Protein AF-A0A9Q0XS40-F1 (afdb_monomer_lite)

Organism: NCBI:txid171643

Sequence (66 aa):
MILSEASDFYNEAMTVAAQRMRSARHISDRTTRLLGSAITLCHHSWLHSTDLAEDTKGQIEHLSFE

Radius of gyration: 23.88 Å; chains: 1; bounding box: 48×13×64 Å

pLDDT: mean 90.95, std 7.85, range [63.19, 98.0]

Foldseek 3Di:
DVVVVVVVVVVVVVVVVVVVVVVVVVVVVVVVVVVVVVVLVVLLVVLVVDPDDPVVSVVVSPDDPD

Secondary structure (DSSP, 8-state):
-HHHHHHHHHHHHHHHHHHHHHHHHHHHHHHHHHHHHHHHHHHHHHHHHS---HHHHHHHHTS---

Structure (mmCIF, N/CA/C/O backbone):
data_AF-A0A9Q0XS40-F1
#
_entry.id   AF-A0A9Q0XS40-F1
#
loop_
_atom_site.group_PDB
_atom_site.id
_atom_site.type_symbol
_atom_site.label_atom_id
_atom_site.label_alt_id
_atom_site.label_comp_id
_atom_site.label_asym_id
_atom_site.label_entity_id
_atom_site.label_seq_id
_atom_site.pdbx_PDB_ins_code
_atom_site.Cartn_x
_atom_site.Cartn_y
_atom_site.Cartn_z
_atom_site.occupancy
_atom_site.B_iso_or_equiv
_atom_site.auth_seq_id
_atom_site.auth_comp_id
_atom_site.auth_asym_id
_atom_site.auth_atom_id
_atom_site.pdbx_PDB_model_num
ATOM 1 N N . MET A 1 1 ? 29.721 4.821 -36.306 1.00 63.19 1 MET A N 1
ATOM 2 C CA . MET A 1 1 ? 28.284 4.608 -36.576 1.00 63.19 1 MET A CA 1
ATOM 3 C C . MET A 1 1 ? 27.695 3.585 -35.606 1.00 63.19 1 MET A C 1
ATOM 5 O O . MET A 1 1 ? 26.956 4.005 -34.736 1.00 63.19 1 MET A O 1
ATOM 9 N N . ILE A 1 2 ? 28.143 2.321 -35.602 1.00 74.94 2 ILE A N 1
ATOM 10 C CA . ILE A 1 2 ? 27.618 1.248 -34.717 1.00 74.94 2 ILE A CA 1
ATOM 11 C C . ILE A 1 2 ? 27.697 1.574 -33.206 1.00 74.94 2 ILE A C 1
ATOM 13 O O . ILE A 1 2 ? 26.761 1.311 -32.460 1.00 74.94 2 ILE A O 1
ATOM 17 N N . LEU A 1 3 ? 28.790 2.195 -32.742 1.00 76.25 3 LEU A N 1
ATOM 18 C CA . LEU A 1 3 ? 28.939 2.585 -31.328 1.00 76.25 3 LEU A CA 1
ATOM 19 C C . LEU A 1 3 ? 27.972 3.702 -30.891 1.00 76.25 3 LEU A C 1
ATOM 21 O O . LEU A 1 3 ? 27.642 3.786 -29.713 1.00 76.25 3 LEU A O 1
ATOM 25 N N . SER A 1 4 ? 27.519 4.543 -31.828 1.00 85.81 4 SER A N 1
ATOM 26 C CA . SER A 1 4 ? 26.559 5.618 -31.539 1.00 85.81 4 SER A CA 1
ATOM 27 C C . SER A 1 4 ? 25.169 5.038 -31.307 1.00 85.81 4 SER A C 1
ATOM 29 O O . SER A 1 4 ? 24.556 5.314 -30.287 1.00 85.81 4 SER A O 1
ATOM 31 N N . GLU A 1 5 ? 24.725 4.144 -32.193 1.00 90.00 5 GLU A N 1
ATOM 32 C CA . GLU A 1 5 ? 23.422 3.476 -32.090 1.00 90.00 5 GLU A CA 1
ATOM 33 C C . GLU A 1 5 ? 23.310 2.630 -30.813 1.00 90.00 5 GLU A C 1
ATOM 35 O O . GLU A 1 5 ? 22.285 2.650 -30.135 1.00 90.00 5 GLU A O 1
ATOM 40 N N . ALA A 1 6 ? 24.389 1.935 -30.433 1.00 89.12 6 ALA A N 1
ATOM 41 C CA . ALA A 1 6 ? 24.436 1.176 -29.185 1.00 89.12 6 ALA A CA 1
ATOM 42 C C . ALA A 1 6 ? 24.331 2.080 -27.940 1.00 89.12 6 ALA A C 1
ATOM 44 O O . ALA A 1 6 ? 23.675 1.714 -26.963 1.00 89.12 6 ALA A O 1
ATOM 45 N N . SER A 1 7 ? 24.953 3.262 -27.977 1.00 92.94 7 SER A N 1
ATOM 46 C CA . SER A 1 7 ? 24.869 4.257 -26.903 1.00 92.94 7 SER A CA 1
ATOM 47 C C . SER A 1 7 ? 23.463 4.852 -26.792 1.00 92.94 7 SER A C 1
ATOM 49 O O . SER A 1 7 ? 22.928 4.967 -25.689 1.00 92.94 7 SER A O 1
ATOM 51 N N . ASP A 1 8 ? 22.838 5.185 -27.920 1.00 94.12 8 ASP A N 1
ATOM 52 C CA . ASP A 1 8 ? 21.484 5.746 -27.956 1.00 94.12 8 ASP A CA 1
ATOM 53 C C . ASP A 1 8 ? 20.453 4.741 -27.429 1.00 94.12 8 ASP A C 1
ATOM 55 O O . ASP A 1 8 ? 19.651 5.078 -26.554 1.00 94.12 8 ASP A O 1
ATOM 59 N N . PHE A 1 9 ? 20.554 3.477 -27.852 1.00 94.75 9 PHE A N 1
ATOM 60 C CA . PHE A 1 9 ? 19.722 2.391 -27.332 1.00 94.75 9 PHE A CA 1
ATOM 61 C C . PHE A 1 9 ? 19.890 2.204 -25.818 1.00 94.75 9 PHE A C 1
ATOM 63 O O . PHE A 1 9 ? 18.909 2.058 -25.088 1.00 94.75 9 PHE A O 1
ATOM 70 N N . TYR A 1 10 ? 21.130 2.229 -25.319 1.00 94.88 10 TYR A N 1
ATOM 71 C CA . TYR A 1 10 ? 21.390 2.102 -23.887 1.00 94.88 10 TYR A CA 1
ATOM 72 C C . TYR A 1 10 ? 20.778 3.265 -23.090 1.00 94.88 10 TYR A C 1
ATOM 74 O O . TYR A 1 10 ? 20.144 3.045 -22.057 1.00 94.88 10 TYR A O 1
ATOM 82 N N . ASN A 1 11 ? 20.908 4.500 -23.580 1.00 96.38 11 ASN A N 1
ATOM 83 C CA . ASN A 1 11 ? 20.332 5.682 -22.936 1.00 96.38 11 ASN A CA 1
ATOM 84 C C . ASN A 1 11 ? 18.797 5.640 -22.900 1.00 96.38 11 ASN A C 1
ATOM 86 O O . ASN A 1 11 ? 18.184 5.987 -21.882 1.00 96.38 11 ASN A O 1
ATOM 90 N N . GLU A 1 12 ? 18.170 5.176 -23.981 1.00 96.88 12 GLU A N 1
ATOM 91 C CA . GLU A 1 12 ? 16.725 4.961 -24.034 1.00 96.88 12 GLU A CA 1
ATOM 92 C C . GLU A 1 12 ? 16.295 3.882 -23.029 1.00 96.88 12 GLU A C 1
ATOM 94 O O . GLU A 1 12 ? 15.405 4.115 -22.204 1.00 96.88 12 GLU A O 1
ATOM 99 N N . ALA A 1 13 ? 16.986 2.738 -23.012 1.00 96.81 13 ALA A N 1
ATOM 100 C CA . ALA A 1 13 ? 16.714 1.650 -22.077 1.00 96.81 13 ALA A CA 1
ATOM 101 C C . ALA A 1 13 ? 16.831 2.103 -20.612 1.00 96.81 13 ALA A C 1
ATOM 103 O O . ALA A 1 13 ? 15.963 1.788 -19.792 1.00 96.81 13 ALA A O 1
ATOM 104 N N . MET A 1 14 ? 17.854 2.897 -20.281 1.00 97.44 14 MET A N 1
ATOM 105 C CA . MET A 1 14 ? 18.038 3.457 -18.939 1.00 97.44 14 MET A CA 1
ATOM 106 C C . MET A 1 14 ? 16.934 4.447 -18.562 1.00 97.44 14 MET A C 1
ATOM 108 O O . MET A 1 14 ? 16.456 4.441 -17.424 1.00 97.44 14 MET A O 1
ATOM 112 N N . THR A 1 15 ? 16.471 5.256 -19.514 1.00 97.75 15 THR A N 1
ATOM 113 C CA . THR A 1 15 ? 15.354 6.187 -19.305 1.00 97.75 15 THR A CA 1
ATOM 114 C C . THR A 1 15 ? 14.057 5.434 -19.002 1.00 97.75 15 THR A C 1
ATOM 116 O O . THR A 1 15 ? 13.366 5.747 -18.024 1.00 97.75 15 THR A O 1
ATOM 119 N N . VAL A 1 16 ? 13.759 4.389 -19.780 1.00 97.81 16 VAL A N 1
ATOM 120 C CA . VAL A 1 16 ? 12.592 3.521 -19.566 1.00 97.81 16 VAL A CA 1
ATOM 121 C C . VAL A 1 16 ? 12.693 2.792 -18.225 1.00 97.81 16 VAL A C 1
ATOM 123 O O . VAL A 1 16 ? 11.717 2.756 -17.470 1.00 97.81 16 VAL A O 1
ATOM 126 N N . ALA A 1 17 ? 13.864 2.251 -17.879 1.00 97.56 17 ALA A N 1
ATOM 127 C CA . ALA A 1 17 ? 14.092 1.590 -16.595 1.00 97.56 17 ALA A CA 1
ATOM 128 C C . ALA A 1 17 ? 13.851 2.546 -15.415 1.00 97.56 17 ALA A C 1
ATOM 130 O O . ALA A 1 17 ? 13.113 2.209 -14.484 1.00 97.56 17 ALA A O 1
ATOM 131 N N . ALA A 1 18 ? 14.378 3.771 -15.485 1.00 97.56 18 ALA A N 1
ATOM 132 C CA . ALA A 1 18 ? 14.167 4.789 -14.461 1.00 97.56 18 ALA A CA 1
ATOM 133 C C . ALA A 1 18 ? 12.681 5.163 -14.316 1.00 97.56 18 ALA A C 1
ATOM 135 O O . ALA A 1 18 ? 12.176 5.312 -13.200 1.00 97.56 18 ALA A O 1
ATOM 136 N N . GLN A 1 19 ? 11.945 5.275 -15.426 1.00 97.81 19 GLN A N 1
ATOM 137 C CA . GLN A 1 19 ? 10.504 5.531 -15.394 1.00 97.81 19 GLN A CA 1
ATOM 138 C C . GLN A 1 19 ? 9.721 4.372 -14.765 1.00 97.81 19 GLN A C 1
ATOM 140 O O . GLN A 1 19 ? 8.808 4.607 -13.966 1.00 97.81 19 GLN A O 1
ATOM 145 N N . ARG A 1 20 ? 10.091 3.124 -15.073 1.00 97.38 20 ARG A N 1
ATOM 146 C CA . ARG A 1 20 ? 9.481 1.932 -14.467 1.00 97.38 20 ARG A CA 1
ATOM 147 C C . ARG A 1 20 ? 9.734 1.873 -12.964 1.00 97.38 20 ARG A C 1
ATOM 149 O O . ARG A 1 20 ? 8.790 1.632 -12.220 1.00 97.38 20 ARG A O 1
ATOM 156 N N . MET A 1 21 ? 10.947 2.180 -12.505 1.00 97.75 21 MET A N 1
ATOM 157 C CA . MET A 1 21 ? 11.263 2.249 -11.072 1.00 97.75 21 MET A CA 1
ATOM 158 C C . MET A 1 21 ? 10.444 3.323 -10.346 1.00 97.75 21 MET A C 1
ATOM 160 O O . MET A 1 21 ? 9.881 3.053 -9.286 1.00 97.75 21 MET A O 1
ATOM 164 N N . ARG A 1 22 ? 10.302 4.522 -10.930 1.00 97.94 22 ARG A N 1
ATOM 165 C CA . ARG A 1 22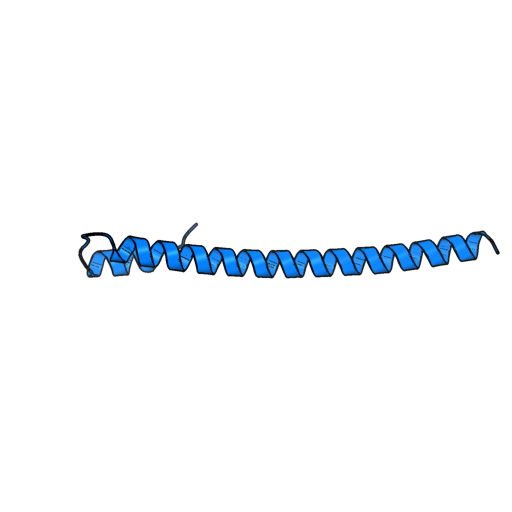 ? 9.435 5.575 -10.365 1.00 97.94 22 ARG A CA 1
ATOM 166 C C . ARG A 1 22 ? 7.976 5.127 -10.276 1.00 97.94 22 ARG A C 1
ATOM 168 O O . ARG A 1 22 ? 7.325 5.363 -9.262 1.00 97.94 22 ARG A O 1
ATOM 175 N N . SER A 1 23 ? 7.482 4.453 -11.312 1.00 97.81 23 SER A N 1
ATOM 176 C CA . SER A 1 23 ? 6.112 3.929 -11.349 1.00 97.81 23 SER A CA 1
ATOM 177 C C . SER A 1 23 ? 5.900 2.834 -10.301 1.00 97.81 23 SER A C 1
ATOM 179 O O . SER A 1 23 ? 4.910 2.864 -9.577 1.00 97.81 23 SER A O 1
ATOM 181 N N . ALA A 1 24 ? 6.856 1.911 -10.161 1.00 97.94 24 ALA A N 1
ATOM 182 C CA . ALA A 1 24 ? 6.824 0.863 -9.145 1.00 97.94 24 ALA A CA 1
ATOM 183 C C . ALA A 1 24 ? 6.804 1.451 -7.728 1.00 97.94 24 ALA A C 1
ATOM 185 O O . ALA A 1 24 ? 5.993 1.028 -6.908 1.00 97.94 24 ALA A O 1
ATOM 186 N N . ARG A 1 25 ? 7.621 2.480 -7.460 1.00 98.00 25 ARG A N 1
ATOM 187 C CA . ARG A 1 25 ? 7.590 3.204 -6.182 1.00 98.00 25 ARG A CA 1
ATOM 188 C C . ARG A 1 25 ? 6.225 3.838 -5.923 1.00 98.00 25 ARG A C 1
ATOM 190 O O . ARG A 1 25 ? 5.664 3.641 -4.855 1.00 98.00 25 ARG A O 1
ATOM 197 N N . HIS A 1 26 ? 5.657 4.529 -6.911 1.00 97.88 26 HIS A N 1
ATOM 198 C CA . HIS A 1 26 ? 4.331 5.132 -6.775 1.00 97.88 26 HIS A CA 1
ATOM 199 C C . HIS A 1 26 ? 3.237 4.094 -6.473 1.00 97.88 26 HIS A C 1
ATOM 201 O O . HIS A 1 26 ? 2.375 4.329 -5.625 1.00 97.88 26 HIS A O 1
ATOM 207 N N . ILE A 1 27 ? 3.281 2.939 -7.146 1.00 97.75 27 ILE A N 1
ATOM 208 C CA . ILE A 1 27 ? 2.368 1.821 -6.883 1.00 97.75 27 ILE A CA 1
ATOM 209 C C . ILE A 1 27 ? 2.574 1.302 -5.459 1.00 97.75 27 ILE A C 1
ATOM 211 O O . ILE A 1 27 ? 1.594 1.164 -4.737 1.00 97.75 27 ILE A O 1
ATOM 215 N N . SER A 1 28 ? 3.820 1.084 -5.034 1.00 97.62 28 SER A N 1
ATOM 216 C CA . SER A 1 28 ? 4.146 0.648 -3.672 1.00 97.62 28 SER A CA 1
ATOM 217 C C . SER A 1 28 ? 3.585 1.611 -2.623 1.00 97.62 28 SER A C 1
ATOM 219 O O . SER A 1 28 ? 2.849 1.185 -1.740 1.00 97.62 28 SER A O 1
ATOM 221 N N . ASP A 1 29 ? 3.837 2.915 -2.763 1.00 97.06 29 ASP A N 1
ATOM 222 C CA . ASP A 1 29 ? 3.353 3.944 -1.833 1.00 97.06 29 ASP A CA 1
ATOM 223 C C . ASP A 1 29 ? 1.814 3.996 -1.784 1.00 97.06 29 ASP A C 1
ATOM 225 O O . ASP A 1 29 ? 1.202 4.246 -0.741 1.00 97.06 29 ASP A O 1
ATOM 229 N N . ARG A 1 30 ? 1.145 3.765 -2.920 1.00 97.50 30 ARG A N 1
ATOM 230 C CA . ARG A 1 30 ? -0.319 3.677 -2.980 1.00 97.50 30 ARG A CA 1
ATOM 231 C C . ARG A 1 30 ? -0.834 2.408 -2.304 1.00 97.50 30 ARG A C 1
ATOM 233 O O . ARG A 1 30 ? -1.794 2.499 -1.544 1.00 97.50 30 ARG A O 1
ATOM 240 N N . THR A 1 31 ? -0.206 1.263 -2.547 1.00 96.94 31 THR A N 1
ATOM 241 C CA . THR A 1 31 ? -0.568 -0.015 -1.925 1.00 96.94 31 THR A CA 1
ATOM 242 C C . THR A 1 31 ? -0.401 0.045 -0.412 1.00 96.94 31 THR A C 1
ATOM 244 O O . THR A 1 31 ? -1.326 -0.335 0.297 1.00 96.94 31 THR A O 1
ATOM 247 N N . THR A 1 32 ? 0.701 0.604 0.096 1.00 95.38 32 THR A N 1
ATOM 248 C CA . THR A 1 32 ? 0.913 0.789 1.541 1.00 95.38 32 THR A CA 1
ATOM 249 C C . THR A 1 32 ? -0.198 1.626 2.171 1.00 95.38 32 THR A C 1
ATOM 251 O O . THR A 1 32 ? -0.735 1.250 3.209 1.00 95.38 32 THR A O 1
ATOM 254 N N . ARG A 1 33 ? -0.612 2.726 1.525 1.00 94.38 33 ARG A N 1
ATOM 255 C CA . ARG A 1 33 ? -1.736 3.543 2.014 1.00 94.38 33 ARG A CA 1
ATOM 256 C C . ARG A 1 33 ? -3.058 2.777 2.019 1.00 94.38 33 ARG A C 1
ATOM 258 O O . ARG A 1 33 ? -3.789 2.859 2.998 1.00 94.38 33 ARG A O 1
ATOM 265 N N . LEU A 1 34 ? -3.351 2.026 0.955 1.00 96.00 34 LEU A N 1
ATOM 266 C CA . LEU A 1 34 ? -4.569 1.213 0.871 1.00 96.00 34 LEU A CA 1
ATOM 267 C C . LEU A 1 34 ? -4.602 0.118 1.940 1.00 96.00 34 LEU A C 1
ATOM 269 O O . LEU A 1 34 ? -5.637 -0.074 2.570 1.00 96.00 34 LEU A O 1
ATOM 273 N N . LEU A 1 35 ? -3.477 -0.565 2.166 1.00 94.38 35 LEU A N 1
ATOM 274 C CA . LEU A 1 35 ? -3.343 -1.559 3.229 1.00 94.38 35 LEU A CA 1
ATOM 275 C C . LEU A 1 35 ? -3.544 -0.923 4.604 1.00 94.38 35 LEU A C 1
ATOM 277 O O . LEU A 1 35 ? -4.311 -1.459 5.394 1.00 94.38 35 LEU A O 1
ATOM 281 N N . GLY A 1 36 ? -2.943 0.244 4.858 1.00 90.94 36 GLY A N 1
ATOM 282 C CA . GLY A 1 36 ? -3.164 0.999 6.093 1.00 90.94 36 GLY A CA 1
ATOM 283 C C . GLY A 1 36 ? -4.646 1.306 6.326 1.00 90.94 36 GLY A C 1
ATOM 284 O O . GLY A 1 36 ? -5.178 0.993 7.385 1.00 90.94 36 GLY A O 1
ATOM 285 N N . SER A 1 37 ? -5.351 1.824 5.314 1.00 91.44 37 SER A N 1
ATOM 286 C CA . SER A 1 37 ? -6.795 2.086 5.415 1.00 91.44 37 SER A CA 1
ATOM 287 C C . SER A 1 37 ? -7.626 0.817 5.623 1.00 91.44 37 SER A C 1
ATOM 289 O O . SER A 1 37 ? -8.576 0.833 6.403 1.00 91.44 37 SER A O 1
ATOM 291 N N . ALA A 1 38 ? -7.284 -0.282 4.944 1.00 93.25 38 ALA A N 1
ATOM 292 C CA . ALA A 1 38 ? -7.974 -1.559 5.106 1.00 93.25 38 ALA A CA 1
ATOM 293 C C . ALA A 1 38 ? -7.786 -2.125 6.521 1.00 93.25 38 ALA A C 1
ATOM 295 O O . ALA A 1 38 ? -8.750 -2.586 7.125 1.00 93.25 38 ALA A O 1
ATOM 296 N N . ILE A 1 39 ? -6.572 -2.034 7.069 1.00 90.25 39 ILE A N 1
ATOM 297 C CA . ILE A 1 39 ? -6.261 -2.421 8.447 1.00 90.25 39 ILE A CA 1
ATOM 298 C C . ILE A 1 39 ? -7.082 -1.589 9.436 1.00 90.25 39 ILE A C 1
ATOM 300 O O . ILE A 1 39 ? -7.740 -2.169 10.296 1.00 90.25 39 ILE A O 1
ATOM 304 N N . THR A 1 40 ? -7.114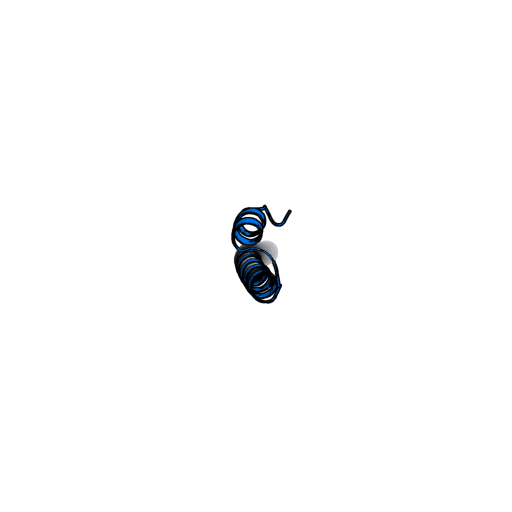 -0.260 9.285 1.00 89.06 40 THR A N 1
ATOM 305 C CA . THR A 1 40 ? -7.933 0.618 10.138 1.00 89.06 40 THR A CA 1
ATOM 306 C C . THR A 1 40 ? -9.409 0.227 10.096 1.00 89.06 40 THR A C 1
ATOM 308 O O . THR A 1 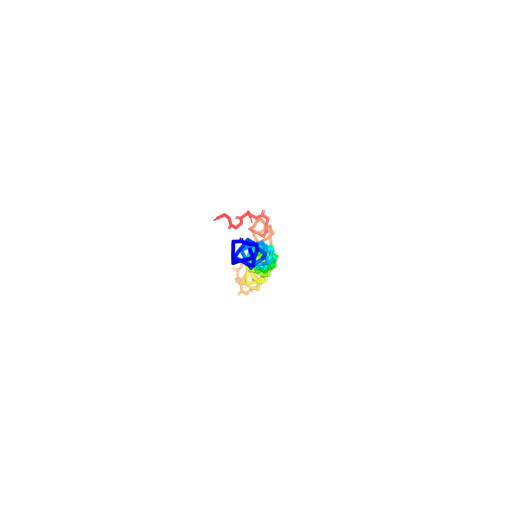40 ? -10.043 0.125 11.142 1.00 89.06 40 THR A O 1
ATOM 311 N N . LEU A 1 41 ? -9.954 -0.049 8.906 1.00 91.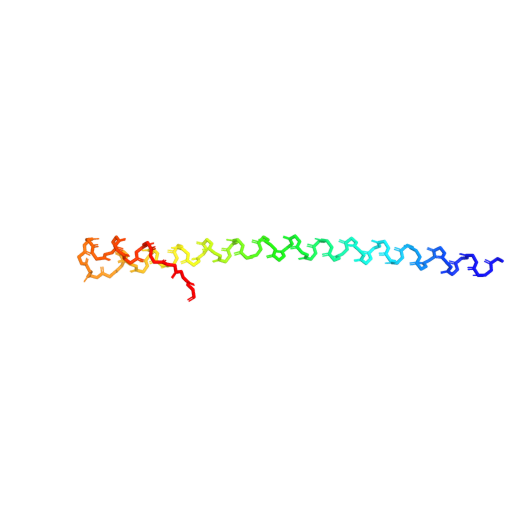19 41 LEU A N 1
ATOM 312 C CA . LEU A 1 41 ? -11.351 -0.459 8.760 1.00 91.19 41 LEU A CA 1
ATOM 313 C C . LEU A 1 41 ? -11.629 -1.813 9.423 1.00 91.19 41 LEU A C 1
ATOM 315 O O . LEU A 1 41 ? -12.625 -1.955 10.129 1.00 91.19 41 LEU A O 1
ATOM 319 N N . CYS A 1 42 ? -10.757 -2.802 9.213 1.00 90.75 42 CYS A N 1
ATOM 320 C CA . CYS A 1 42 ? -10.874 -4.112 9.850 1.00 90.75 42 CYS A CA 1
ATOM 321 C C . CYS A 1 42 ? -10.798 -4.000 11.374 1.00 90.75 42 CYS A C 1
ATOM 323 O O . CYS A 1 42 ? -11.599 -4.622 12.067 1.00 90.75 42 CYS A O 1
ATOM 325 N N . HIS A 1 43 ? -9.871 -3.190 11.890 1.00 89.69 43 HIS A N 1
ATOM 326 C CA . HIS A 1 43 ? -9.705 -2.958 13.320 1.00 89.69 43 HIS A CA 1
ATOM 327 C C . HIS A 1 43 ? -10.954 -2.317 13.935 1.00 89.69 43 HIS A C 1
ATOM 329 O O . HIS A 1 43 ? -11.501 -2.849 14.899 1.00 89.69 43 HIS A O 1
ATOM 335 N N . HIS A 1 44 ? -11.458 -1.246 13.320 1.00 89.81 44 HIS A N 1
ATOM 336 C CA . HIS A 1 44 ? -12.692 -0.580 13.732 1.00 89.81 44 HIS A CA 1
ATOM 337 C C . HIS A 1 44 ? -13.890 -1.544 13.697 1.00 89.81 44 HIS A C 1
ATOM 339 O O . HIS A 1 44 ? -14.616 -1.694 14.679 1.00 89.81 44 HIS A O 1
ATOM 345 N N . SER A 1 45 ? -14.067 -2.273 12.590 1.00 91.75 45 SER A N 1
ATOM 346 C CA . SER A 1 45 ? -15.151 -3.251 12.452 1.00 91.75 45 SER A CA 1
ATOM 347 C C . SER A 1 45 ? -15.072 -4.354 13.505 1.00 91.75 45 SER A C 1
ATOM 349 O O . SER A 1 45 ? -16.107 -4.770 14.023 1.00 91.75 45 SER A O 1
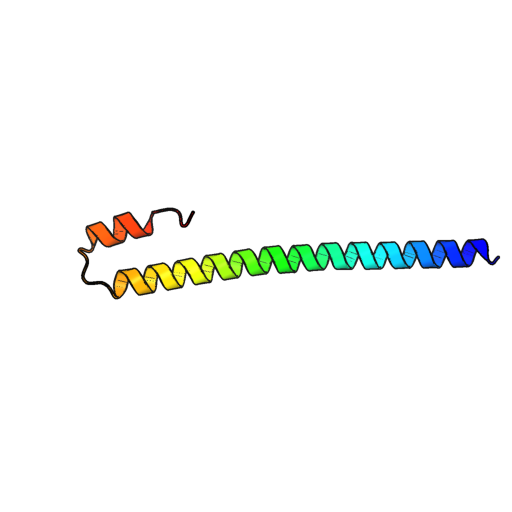ATOM 351 N N . TRP A 1 46 ? -13.870 -4.845 13.809 1.00 92.31 46 TRP A N 1
ATOM 352 C CA . TRP A 1 46 ? -13.668 -5.852 14.841 1.00 92.31 46 TRP A CA 1
ATOM 353 C C . TRP A 1 46 ? -14.029 -5.290 16.219 1.00 92.31 46 TRP A C 1
ATOM 355 O O . TRP A 1 46 ? -14.885 -5.871 16.884 1.00 92.31 46 TRP A O 1
ATOM 365 N N . LEU A 1 47 ? -13.492 -4.127 16.607 1.00 92.00 47 LEU A N 1
ATOM 366 C CA . LEU A 1 47 ? -13.784 -3.483 17.894 1.00 92.00 47 LEU A CA 1
ATOM 367 C C . LEU A 1 47 ? -15.287 -3.292 18.122 1.00 92.00 47 LEU A C 1
ATOM 369 O O . LEU A 1 47 ? -15.807 -3.676 19.171 1.00 92.00 47 LEU A O 1
ATOM 373 N N . HIS A 1 48 ? -16.017 -2.783 17.128 1.00 88.81 48 HIS A N 1
ATOM 374 C CA . HIS A 1 48 ? -17.461 -2.568 17.249 1.00 88.81 48 HIS A CA 1
ATOM 375 C C . HIS A 1 48 ? -18.298 -3.852 17.168 1.00 88.81 48 HIS A C 1
ATOM 377 O O . HIS A 1 48 ? -19.463 -3.835 17.559 1.00 88.81 48 HIS A O 1
ATOM 383 N N . SER A 1 49 ? -17.716 -4.968 16.721 1.00 91.31 49 SER A N 1
ATOM 384 C CA . SER A 1 49 ? -18.350 -6.291 16.790 1.00 91.31 49 SER A CA 1
ATOM 385 C C . SER A 1 49 ? -18.118 -7.015 18.122 1.00 91.31 49 SER A C 1
ATOM 387 O O . SER A 1 49 ? -18.773 -8.022 18.390 1.00 91.31 49 SER A O 1
ATOM 389 N N . THR A 1 50 ? -17.199 -6.521 18.960 1.00 91.25 50 THR A N 1
ATOM 390 C CA . THR A 1 50 ? -16.891 -7.115 20.267 1.00 91.25 50 THR A CA 1
ATOM 391 C C . THR A 1 50 ? -17.736 -6.521 21.389 1.00 91.25 50 THR A C 1
ATOM 393 O O . THR A 1 50 ? -18.028 -5.321 21.416 1.00 91.25 50 THR A O 1
ATOM 396 N N . ASP A 1 51 ? -18.082 -7.369 22.356 1.00 92.69 51 ASP A N 1
ATOM 397 C CA . ASP A 1 51 ? -18.761 -6.970 23.588 1.00 92.69 51 ASP A CA 1
ATOM 398 C C . ASP A 1 51 ? -17.735 -6.453 24.612 1.00 92.69 51 ASP A C 1
ATOM 400 O O . ASP A 1 51 ? -17.377 -7.114 25.586 1.00 92.69 51 ASP A O 1
ATOM 404 N N . LEU A 1 52 ? -17.166 -5.288 24.304 1.00 91.75 52 LEU A N 1
ATOM 405 C CA . LEU A 1 52 ? -16.274 -4.528 25.177 1.00 91.75 52 LEU A CA 1
ATOM 406 C C . LEU A 1 52 ? -16.967 -3.237 25.618 1.00 91.75 52 LEU A C 1
ATOM 408 O O . LEU A 1 52 ? -17.786 -2.680 24.883 1.00 91.75 52 LEU A O 1
ATOM 412 N N . ALA A 1 53 ? -16.595 -2.723 26.791 1.00 92.31 53 ALA A N 1
ATOM 413 C CA . ALA A 1 53 ? -17.015 -1.390 27.211 1.00 92.31 53 ALA A CA 1
ATOM 414 C C . ALA A 1 53 ? -16.495 -0.326 26.224 1.00 92.31 53 ALA A C 1
ATOM 416 O O . ALA A 1 53 ? -15.359 -0.415 25.755 1.00 92.31 53 ALA A O 1
ATOM 417 N N . GLU A 1 54 ? -17.307 0.693 25.931 1.00 90.06 54 GLU 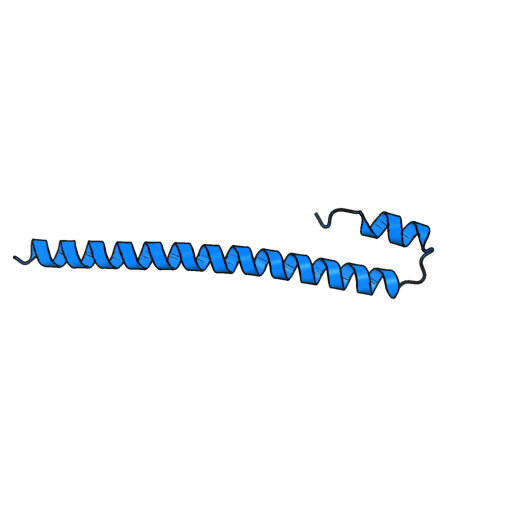A N 1
ATOM 418 C CA . GLU A 1 54 ? -16.968 1.744 24.954 1.00 90.06 54 GLU A CA 1
ATOM 419 C C . GLU A 1 54 ? -15.676 2.494 25.317 1.00 90.06 54 GLU A C 1
ATOM 421 O O . GLU A 1 54 ? -14.846 2.745 24.444 1.00 90.06 54 GLU A O 1
ATOM 426 N N . ASP A 1 55 ? -15.431 2.742 26.608 1.00 90.94 55 ASP A N 1
ATOM 427 C CA . ASP A 1 55 ? -14.183 3.360 27.082 1.00 90.94 55 ASP A CA 1
ATOM 428 C C . ASP A 1 55 ? -12.949 2.517 26.715 1.00 90.94 55 ASP A C 1
ATOM 430 O O . ASP A 1 55 ? -11.901 3.049 26.346 1.00 90.94 55 ASP A O 1
ATOM 434 N N . THR A 1 56 ? -13.071 1.188 26.778 1.00 89.56 56 THR A N 1
ATOM 435 C CA . THR A 1 56 ? -12.000 0.257 26.402 1.00 89.56 56 THR A CA 1
ATOM 436 C C . THR A 1 56 ? -11.797 0.229 24.890 1.00 89.56 56 THR A C 1
ATOM 438 O O . THR A 1 56 ? -10.655 0.217 24.437 1.00 89.56 56 THR A O 1
ATOM 441 N N . LYS A 1 57 ? -12.878 0.277 24.099 1.00 91.00 57 LYS A N 1
ATOM 442 C CA . LYS A 1 57 ? -12.782 0.371 22.632 1.00 91.00 57 LYS A CA 1
ATOM 443 C C . LYS A 1 57 ? -12.047 1.642 22.212 1.00 91.00 57 LYS A C 1
ATOM 445 O O . LYS A 1 57 ? -11.113 1.552 21.422 1.00 91.00 57 LYS A O 1
ATOM 450 N N . GLY A 1 58 ? -12.388 2.786 22.812 1.00 86.19 58 GLY A N 1
ATOM 451 C CA . GLY A 1 58 ? -11.715 4.060 22.545 1.00 86.19 58 GLY A CA 1
ATOM 452 C C . GLY A 1 58 ? -10.221 4.031 22.881 1.00 86.19 58 GLY A C 1
ATOM 453 O O . GLY A 1 58 ? -9.404 4.524 22.110 1.00 86.19 58 GLY A O 1
ATOM 454 N N . GLN A 1 59 ? -9.828 3.390 23.988 1.00 88.06 59 GLN A N 1
ATOM 455 C CA . GLN A 1 59 ? -8.409 3.219 24.329 1.00 88.06 59 GLN A CA 1
ATOM 456 C C . GLN A 1 59 ? -7.653 2.362 23.305 1.00 88.06 59 GLN A C 1
ATOM 458 O O . GLN A 1 59 ? -6.517 2.690 22.966 1.00 88.06 59 GLN A O 1
ATOM 463 N N . ILE A 1 60 ? -8.270 1.285 22.809 1.00 87.00 60 ILE A N 1
ATOM 464 C CA . ILE A 1 60 ? -7.650 0.377 21.835 1.00 87.00 60 ILE A CA 1
ATOM 465 C C . ILE A 1 60 ? -7.574 1.024 20.444 1.00 87.00 60 ILE A C 1
ATOM 467 O O . ILE A 1 60 ? -6.574 0.863 19.751 1.00 87.00 60 ILE A O 1
ATOM 471 N N . GLU A 1 61 ? -8.584 1.797 20.040 1.00 84.81 61 GLU A N 1
ATOM 472 C CA . GLU A 1 61 ? -8.637 2.452 18.725 1.00 84.81 61 GLU A CA 1
ATOM 473 C C . GLU A 1 61 ? -7.499 3.466 18.507 1.00 84.81 61 GLU A C 1
ATOM 475 O O . GLU A 1 61 ? -7.098 3.722 17.371 1.00 84.81 61 GLU A O 1
ATOM 480 N N . HIS A 1 62 ? -6.926 3.997 19.590 1.00 80.62 62 HIS A N 1
ATOM 481 C CA . HIS A 1 62 ? -5.778 4.905 19.553 1.00 80.62 62 HIS A CA 1
ATOM 482 C C . HIS A 1 62 ? -4.407 4.211 19.560 1.00 80.62 62 HIS A C 1
ATOM 484 O O . HIS A 1 62 ? -3.388 4.898 19.453 1.00 80.62 62 HIS A O 1
ATOM 490 N N . LEU A 1 63 ? -4.348 2.882 19.687 1.00 83.69 63 LEU A N 1
ATOM 491 C CA . LEU A 1 63 ? -3.083 2.146 19.651 1.00 83.69 63 LEU A CA 1
ATOM 492 C C . LEU A 1 63 ? -2.523 2.088 18.223 1.00 83.69 63 LEU A C 1
ATOM 494 O O . LEU A 1 63 ? -3.261 1.918 17.250 1.00 83.69 63 LEU A O 1
ATOM 498 N N . SER A 1 64 ? -1.200 2.222 18.094 1.00 73.75 64 SER A N 1
ATOM 499 C CA . SER A 1 64 ? -0.521 2.005 16.817 1.00 73.75 64 SER A CA 1
ATOM 500 C C . SER A 1 64 ? -0.589 0.525 16.430 1.00 73.75 64 SER A C 1
ATOM 502 O O . SER A 1 64 ? -0.473 -0.364 17.270 1.00 73.75 64 SER A O 1
ATOM 504 N N . PHE A 1 65 ? -0.781 0.261 15.137 1.00 67.00 65 PHE A N 1
ATOM 505 C CA . PHE A 1 65 ? -0.849 -1.092 14.574 1.00 67.00 65 PHE A CA 1
ATOM 506 C C . PHE A 1 65 ? 0.553 -1.640 14.240 1.00 67.00 65 PHE A C 1
ATOM 508 O O . PHE A 1 65 ? 0.752 -2.187 13.159 1.00 67.00 65 PHE A O 1
ATOM 515 N N . GLU A 1 66 ? 1.540 -1.378 15.104 1.00 65.81 66 GLU A N 1
ATOM 516 C CA . GLU A 1 66 ? 2.947 -1.769 14.887 1.00 65.81 66 GLU A CA 1
ATOM 517 C C . GLU A 1 66 ? 3.140 -3.274 14.654 1.00 65.81 66 GLU A C 1
ATOM 519 O O . GLU A 1 66 ? 2.517 -4.087 15.375 1.00 65.81 66 GLU A O 1
#